Protein AF-A0A1G8LI59-F1 (afdb_monomer)

Solvent-accessible surface area (backbone atoms only — not comparable to full-atom values): 9990 Å² total; per-residue (Å²): 136,74,53,42,91,90,71,69,44,65,65,66,42,72,56,62,44,62,65,50,29,54,50,48,12,52,49,45,22,52,53,40,27,69,78,64,71,40,64,71,65,12,54,59,56,20,46,50,54,67,71,50,72,35,50,34,33,34,72,89,76,66,50,73,49,76,43,82,81,75,88,61,86,89,38,83,90,57,52,47,74,69,44,52,49,56,60,60,46,44,57,31,52,53,50,49,52,49,50,48,73,75,50,69,77,28,63,72,45,45,74,60,35,50,59,49,45,53,49,54,43,49,52,53,52,51,51,47,53,66,76,49,68,84,62,76,59,72,70,46,52,53,51,52,52,51,49,43,50,49,34,36,50,50,42,62,72,58,50,54,75,59,99,61,82,48,73,67,57,64,74,77,10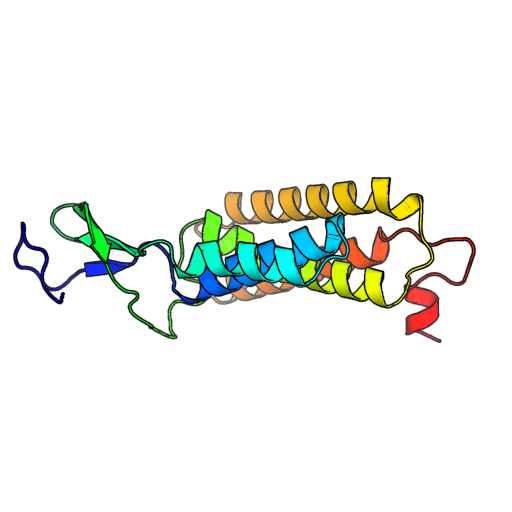6

Sequence (173 aa):
MNRCSNCQNTNIKQISSFHTRLLLSIYLFLNFYFFTGAIDYGALIAIIPVFIPYSYKCSNCNKRFFGLPRINLNNFWVGNNNDIYLLAMLPSILIITLLILTFPYTGLGRIIYLPIIYFLNSVIVLLYLFLFRKRNGALNLFIRVSLLIVTVILSVWLYPQEDGVGILKMIFT

Radius of gyration: 19.52 Å; Cα contacts (8 Å, |Δi|>4): 185; chains: 1; bounding box: 41×38×56 Å

Structure (mmCIF, N/CA/C/O backbone):
data_AF-A0A1G8LI59-F1
#
_entry.id   AF-A0A1G8LI59-F1
#
loop_
_atom_site.group_PDB
_atom_site.id
_atom_site.type_symbol
_atom_site.label_atom_id
_atom_site.label_alt_id
_atom_site.label_comp_id
_atom_site.label_asym_id
_atom_site.label_entity_id
_atom_site.label_seq_id
_atom_site.pdbx_PDB_ins_code
_atom_site.Cartn_x
_atom_site.Cartn_y
_atom_site.Cartn_z
_atom_site.occupancy
_atom_site.B_iso_or_equiv
_atom_site.auth_seq_id
_atom_site.auth_comp_id
_atom_site.auth_asym_id
_atom_site.auth_atom_id
_atom_site.pdbx_PDB_model_num
ATOM 1 N N . MET A 1 1 ? -21.871 -15.977 17.239 1.00 53.44 1 MET A N 1
ATOM 2 C CA . MET A 1 1 ? -21.883 -15.842 18.717 1.00 53.44 1 MET A CA 1
ATOM 3 C C . MET A 1 1 ? -22.194 -14.396 19.084 1.00 53.44 1 MET A C 1
ATOM 5 O O . MET A 1 1 ? -21.429 -13.513 18.718 1.00 53.44 1 MET A O 1
ATOM 9 N N . ASN A 1 2 ? -23.326 -14.136 19.747 1.00 59.50 2 ASN A N 1
ATOM 10 C CA . ASN A 1 2 ? -23.783 -12.770 20.060 1.00 59.50 2 ASN A CA 1
ATOM 11 C C . ASN A 1 2 ? -23.510 -12.324 21.503 1.00 59.50 2 ASN A C 1
ATOM 13 O O . ASN A 1 2 ? -23.852 -11.200 21.855 1.00 59.50 2 ASN A O 1
ATOM 17 N N . ARG A 1 3 ? -22.893 -13.175 22.331 1.00 64.69 3 ARG A N 1
ATOM 18 C CA . ARG A 1 3 ? -22.607 -12.887 23.741 1.00 64.69 3 ARG A CA 1
ATOM 19 C C . ARG A 1 3 ? -21.180 -13.291 24.091 1.00 64.69 3 ARG A C 1
ATOM 21 O O . ARG A 1 3 ? -20.700 -14.326 23.633 1.00 64.69 3 ARG A O 1
ATOM 28 N N . CYS A 1 4 ? -20.507 -12.472 24.893 1.00 67.25 4 CYS A N 1
ATOM 29 C CA . CYS A 1 4 ? -19.220 -12.838 25.479 1.00 67.25 4 CYS A CA 1
ATOM 30 C C . CYS A 1 4 ? -19.447 -13.897 26.569 1.00 67.25 4 CYS A C 1
ATOM 32 O O . CYS A 1 4 ? -20.192 -13.636 27.509 1.00 67.25 4 CYS A O 1
ATOM 34 N N . SER A 1 5 ? -18.801 -15.064 26.479 1.00 68.69 5 SER A N 1
ATOM 35 C CA . SER A 1 5 ? -18.998 -16.171 27.436 1.00 68.69 5 SER A CA 1
ATOM 36 C C . SER A 1 5 ? -18.671 -15.802 28.886 1.00 68.69 5 SER A C 1
ATOM 38 O O . SER A 1 5 ? -19.266 -16.346 29.805 1.00 68.69 5 SER A O 1
ATOM 40 N N . ASN A 1 6 ? -17.764 -14.846 29.092 1.00 69.38 6 ASN A N 1
ATOM 41 C CA . ASN A 1 6 ? -17.290 -14.458 30.420 1.00 69.38 6 ASN A CA 1
ATOM 42 C C . ASN A 1 6 ? -18.158 -13.380 31.089 1.00 69.38 6 ASN A C 1
ATOM 44 O O . ASN A 1 6 ? -18.153 -13.261 32.305 1.00 69.38 6 ASN A O 1
ATOM 48 N N . CYS A 1 7 ? -18.833 -12.546 30.294 1.00 71.00 7 CYS A N 1
ATOM 49 C CA . CYS A 1 7 ? -19.451 -11.296 30.764 1.00 71.00 7 CYS A CA 1
ATOM 50 C C . CYS A 1 7 ? -20.920 -11.188 30.329 1.00 71.00 7 CYS A C 1
ATOM 52 O O . CYS A 1 7 ? -21.541 -10.156 30.554 1.00 71.00 7 CYS A O 1
ATOM 54 N N . GLN A 1 8 ? -21.424 -12.208 29.614 1.00 69.69 8 GLN A N 1
ATOM 55 C CA . GLN A 1 8 ? -22.757 -12.367 29.005 1.00 69.69 8 GLN A CA 1
ATOM 56 C C . GLN A 1 8 ? -23.286 -11.175 28.181 1.00 69.69 8 GLN A C 1
ATOM 58 O O . GLN A 1 8 ? -24.414 -11.193 27.696 1.00 69.69 8 GLN A O 1
ATOM 63 N N . ASN A 1 9 ? -22.444 -10.171 27.946 1.00 67.75 9 ASN A N 1
ATOM 64 C CA . ASN A 1 9 ? -22.795 -8.914 27.308 1.00 67.75 9 ASN A CA 1
ATOM 65 C C . ASN A 1 9 ? -22.745 -9.021 25.770 1.00 67.75 9 ASN A C 1
ATOM 67 O O . ASN A 1 9 ? -21.990 -9.823 25.207 1.00 67.75 9 ASN A O 1
ATOM 71 N N . THR A 1 10 ? -23.535 -8.184 25.097 1.00 71.31 10 THR A N 1
ATOM 72 C CA . THR A 1 10 ? -23.695 -8.095 23.636 1.00 71.31 10 THR A CA 1
ATOM 73 C C . THR A 1 10 ? -22.732 -7.097 22.980 1.00 71.31 10 THR A C 1
ATOM 75 O O . THR A 1 10 ? -22.501 -7.168 21.769 1.00 71.31 10 THR A O 1
ATOM 78 N N . ASN A 1 11 ? -22.104 -6.212 23.768 1.00 74.81 11 ASN A N 1
ATOM 79 C CA . ASN A 1 11 ? -21.196 -5.159 23.292 1.00 74.81 11 ASN A CA 1
ATOM 80 C C . ASN A 1 11 ? -19.786 -5.677 22.947 1.00 74.81 11 ASN A C 1
ATOM 82 O O . ASN A 1 11 ? -18.792 -5.436 23.649 1.00 74.81 11 ASN A O 1
ATOM 86 N N . ILE A 1 12 ? -19.715 -6.386 21.822 1.00 76.62 12 ILE A N 1
ATOM 87 C CA . ILE A 1 12 ? -18.512 -6.978 21.236 1.00 76.62 12 ILE A CA 1
ATOM 88 C C . ILE A 1 12 ? -17.986 -6.071 20.115 1.00 76.62 12 ILE A C 1
ATOM 90 O O . ILE A 1 12 ? -18.705 -5.794 19.155 1.00 76.62 12 ILE A O 1
ATOM 94 N N . LYS A 1 13 ? -16.715 -5.658 20.199 1.00 78.56 13 LYS A N 1
ATOM 95 C CA . LYS A 1 13 ? -16.030 -4.889 19.149 1.00 78.56 13 LYS A CA 1
ATOM 96 C C . LYS A 1 13 ? -15.082 -5.786 18.359 1.00 78.56 13 LYS A C 1
ATOM 98 O O . LYS A 1 13 ? -14.263 -6.494 18.941 1.00 78.56 13 LYS A O 1
ATOM 103 N N . GLN A 1 14 ? -15.187 -5.752 17.035 1.00 77.00 14 GLN A N 1
ATOM 104 C CA . GLN A 1 14 ? -14.230 -6.398 16.137 1.00 77.00 14 GLN A CA 1
ATOM 105 C C . GLN A 1 14 ? -12.963 -5.542 16.054 1.00 77.00 14 GLN A C 1
ATOM 107 O O . GLN A 1 14 ? -13.069 -4.332 15.877 1.00 77.00 14 GLN A O 1
ATOM 112 N N . ILE A 1 15 ? -11.782 -6.147 16.209 1.00 75.88 15 ILE A N 1
ATOM 113 C CA . ILE A 1 15 ? -10.510 -5.404 16.235 1.00 75.88 15 ILE A CA 1
ATOM 114 C C . ILE A 1 15 ? -10.002 -5.083 14.819 1.00 75.88 15 ILE A C 1
ATOM 116 O O . ILE A 1 15 ? -9.456 -4.008 14.611 1.00 75.88 15 ILE A O 1
ATOM 120 N N . SER A 1 16 ? -10.175 -6.004 13.864 1.00 71.38 16 SER A N 1
ATOM 121 C CA . SER A 1 16 ? -9.749 -5.849 12.457 1.00 71.38 16 SER A CA 1
ATOM 122 C C . SER A 1 16 ? -10.963 -5.940 11.546 1.00 71.38 16 SER A C 1
ATOM 124 O O . SER A 1 16 ? -11.776 -6.844 11.730 1.00 71.38 16 SER A O 1
ATOM 126 N N . SER A 1 17 ? -11.134 -5.027 10.592 1.00 75.19 17 SER A N 1
ATOM 127 C CA . SER A 1 17 ? -12.327 -5.022 9.739 1.00 75.19 17 SER A CA 1
ATOM 128 C C . SER A 1 17 ? -12.246 -6.109 8.656 1.00 75.19 17 SER A C 1
ATOM 130 O O . SER A 1 17 ? -11.169 -6.578 8.296 1.00 75.19 17 SER A O 1
ATOM 132 N N . PHE A 1 18 ? -13.393 -6.556 8.133 1.00 77.12 18 PHE A N 1
ATOM 133 C CA . PHE A 1 18 ? -13.402 -7.477 6.988 1.00 77.12 18 PHE A CA 1
ATOM 134 C C . PHE A 1 18 ? -12.693 -6.854 5.774 1.00 77.12 18 PHE A C 1
ATOM 136 O O . PHE A 1 18 ? -11.843 -7.492 5.159 1.00 77.12 18 PHE A O 1
ATOM 143 N N . HIS A 1 19 ? -12.976 -5.575 5.509 1.00 73.31 19 HIS A N 1
ATOM 144 C CA . HIS A 1 19 ? -12.368 -4.808 4.426 1.00 73.31 19 HIS A CA 1
ATOM 145 C C . HIS A 1 19 ? -10.844 -4.760 4.539 1.00 73.31 19 HIS A C 1
ATOM 147 O O . HIS A 1 19 ? -10.169 -4.973 3.543 1.00 73.31 19 HIS A O 1
ATOM 153 N N . THR A 1 20 ? -10.275 -4.560 5.732 1.00 70.62 20 THR A N 1
ATOM 154 C CA . THR A 1 20 ? -8.810 -4.480 5.868 1.00 70.62 20 THR A CA 1
ATOM 155 C C . THR A 1 20 ? -8.132 -5.803 5.556 1.00 70.62 20 THR A C 1
ATOM 157 O O . THR A 1 20 ? -7.039 -5.814 5.002 1.00 70.62 20 THR A O 1
ATOM 160 N N . ARG A 1 21 ? -8.802 -6.929 5.813 1.00 77.81 21 ARG A N 1
ATOM 161 C CA . ARG A 1 21 ? -8.294 -8.251 5.432 1.00 77.81 21 ARG A CA 1
ATOM 162 C C . ARG A 1 21 ? -8.405 -8.538 3.947 1.00 77.81 21 ARG A C 1
ATOM 164 O O . ARG A 1 21 ? -7.492 -9.136 3.392 1.00 77.81 21 ARG A O 1
ATOM 171 N N . LEU A 1 22 ? -9.480 -8.083 3.310 1.00 80.75 22 LEU A N 1
ATOM 172 C CA . LEU A 1 22 ? -9.612 -8.130 1.856 1.00 80.75 22 LEU A CA 1
ATOM 173 C C . LEU A 1 22 ? -8.537 -7.262 1.182 1.00 80.75 22 LEU A C 1
ATOM 175 O O . LEU A 1 22 ? -7.911 -7.680 0.217 1.00 80.75 22 LEU A O 1
ATOM 179 N N . LEU A 1 23 ? -8.247 -6.085 1.737 1.00 75.88 23 LEU A N 1
ATOM 180 C CA . LEU A 1 23 ? -7.178 -5.225 1.229 1.00 75.88 23 LEU A CA 1
ATOM 181 C C . LEU A 1 23 ? -5.792 -5.813 1.488 1.00 75.88 23 LEU A C 1
ATOM 183 O O . LEU A 1 23 ? -4.939 -5.736 0.614 1.00 75.88 23 LEU A O 1
ATOM 187 N N . LEU A 1 24 ? -5.568 -6.450 2.640 1.00 77.06 24 LEU A N 1
ATOM 188 C CA . LEU A 1 24 ? -4.328 -7.180 2.909 1.00 77.06 24 LEU A CA 1
ATOM 189 C C . LEU A 1 24 ? -4.163 -8.378 1.961 1.00 77.06 24 LEU A C 1
ATOM 191 O O . LEU A 1 24 ? -3.059 -8.659 1.514 1.00 77.06 24 LEU A O 1
ATOM 195 N N . SER A 1 25 ? -5.257 -9.063 1.631 1.00 84.19 25 SER A N 1
ATOM 196 C CA . SER A 1 25 ? -5.291 -10.136 0.635 1.00 84.19 25 SER A CA 1
ATOM 197 C C . SER A 1 25 ? -4.848 -9.629 -0.741 1.00 84.19 25 SER A C 1
ATOM 199 O O . SER A 1 25 ? -3.910 -10.175 -1.319 1.00 84.19 25 SER A O 1
ATOM 201 N N . ILE A 1 26 ? -5.431 -8.518 -1.206 1.00 80.75 26 ILE A N 1
ATOM 202 C CA . ILE A 1 26 ? -5.037 -7.848 -2.455 1.00 80.75 26 ILE A CA 1
ATOM 203 C C . ILE A 1 26 ? -3.577 -7.383 -2.390 1.00 80.75 26 ILE A C 1
ATOM 205 O O . ILE A 1 26 ? -2.821 -7.603 -3.330 1.00 80.75 26 ILE A O 1
ATOM 209 N N . TYR A 1 27 ? -3.153 -6.782 -1.276 1.00 76.81 27 TYR A N 1
ATOM 210 C CA . TYR A 1 27 ? -1.770 -6.358 -1.055 1.00 76.81 27 TYR A CA 1
ATOM 211 C C . TYR A 1 27 ? -0.799 -7.530 -1.227 1.00 76.81 27 TYR A C 1
ATOM 213 O O . TYR A 1 27 ? 0.188 -7.408 -1.948 1.00 76.81 27 TYR A O 1
ATOM 221 N N . LEU A 1 28 ? -1.072 -8.664 -0.576 1.00 78.88 28 LEU A N 1
ATOM 222 C CA . LEU A 1 28 ? -0.206 -9.840 -0.629 1.00 78.88 28 LEU A CA 1
ATOM 223 C C . LEU A 1 28 ? -0.193 -10.463 -2.024 1.00 78.88 28 LEU A C 1
ATOM 225 O O . LEU A 1 28 ? 0.882 -10.814 -2.502 1.00 78.88 28 LEU A O 1
ATOM 229 N N . PHE A 1 29 ? -1.353 -10.534 -2.686 1.00 82.88 29 PHE A N 1
ATOM 230 C CA . PHE A 1 29 ? -1.456 -10.965 -4.079 1.00 82.88 29 PHE A CA 1
ATOM 231 C C . PHE A 1 29 ? -0.549 -10.125 -4.979 1.00 82.88 29 PHE A C 1
ATOM 233 O O . PHE A 1 29 ? 0.308 -10.661 -5.674 1.00 82.88 29 PHE A O 1
ATOM 240 N N . LEU A 1 30 ? -0.716 -8.799 -4.928 1.00 72.62 30 LEU A N 1
ATOM 241 C CA . LEU A 1 30 ? 0.005 -7.860 -5.780 1.00 72.62 30 LEU A CA 1
ATOM 242 C C . LEU A 1 30 ? 1.506 -7.868 -5.493 1.00 72.62 30 LEU A C 1
ATOM 244 O O . LEU A 1 30 ? 2.289 -7.852 -6.434 1.00 72.62 30 LEU A O 1
ATOM 248 N N . ASN A 1 31 ? 1.918 -7.945 -4.223 1.00 69.00 31 ASN A N 1
ATOM 249 C CA . ASN A 1 31 ? 3.334 -8.058 -3.861 1.00 69.00 31 ASN A CA 1
ATOM 250 C C . ASN A 1 31 ? 3.939 -9.374 -4.352 1.00 69.00 31 ASN A C 1
ATOM 252 O O . ASN A 1 31 ? 5.049 -9.393 -4.873 1.00 69.00 31 ASN A O 1
ATOM 256 N N . PHE A 1 32 ? 3.223 -10.484 -4.201 1.00 75.25 32 PHE A N 1
ATOM 257 C CA . PHE A 1 32 ? 3.732 -11.766 -4.661 1.00 75.25 32 PHE A CA 1
ATOM 258 C C . PHE A 1 32 ? 3.836 -11.813 -6.188 1.00 75.25 32 PHE A C 1
ATOM 260 O O . PHE A 1 32 ? 4.882 -12.184 -6.726 1.00 75.25 32 PHE A O 1
ATOM 267 N N . TYR A 1 33 ? 2.780 -11.382 -6.881 1.00 73.00 33 TYR A N 1
ATOM 268 C CA . TYR A 1 33 ? 2.765 -11.253 -8.335 1.00 73.00 33 TYR A CA 1
ATOM 269 C C . TYR A 1 33 ? 3.897 -10.338 -8.818 1.00 73.00 33 TYR A C 1
ATOM 271 O O . TYR A 1 33 ? 4.592 -10.670 -9.769 1.00 73.00 33 TYR A O 1
ATOM 279 N N . PHE A 1 34 ? 4.150 -9.238 -8.110 1.00 66.12 34 PHE A N 1
ATOM 280 C CA . PHE A 1 34 ? 5.244 -8.315 -8.396 1.00 66.12 34 PHE A CA 1
ATOM 281 C C . PHE A 1 34 ? 6.625 -8.988 -8.368 1.00 66.12 34 PHE A C 1
ATOM 283 O O . PHE A 1 34 ? 7.417 -8.773 -9.280 1.00 66.12 34 PHE A O 1
ATOM 290 N N . PHE A 1 35 ? 6.932 -9.792 -7.342 1.00 64.75 35 PHE A N 1
ATOM 291 C CA . PHE A 1 35 ? 8.277 -10.368 -7.185 1.00 64.75 35 PHE A CA 1
ATOM 292 C C . PHE A 1 35 ? 8.504 -11.626 -8.021 1.00 64.75 35 PHE A C 1
ATOM 294 O O . PHE A 1 35 ? 9.648 -11.967 -8.308 1.00 64.75 35 PHE A O 1
ATOM 301 N N . THR A 1 36 ? 7.435 -12.335 -8.381 1.00 71.50 36 THR A N 1
ATOM 302 C CA . THR A 1 36 ? 7.545 -13.667 -8.996 1.00 71.50 36 THR A CA 1
ATOM 303 C C . THR A 1 36 ? 6.966 -13.744 -10.402 1.00 71.50 36 THR A C 1
ATOM 305 O O . THR A 1 36 ? 7.261 -14.692 -11.123 1.00 71.50 36 THR A O 1
ATOM 308 N N . GLY A 1 37 ? 6.107 -12.798 -10.792 1.00 69.62 37 GLY A N 1
ATOM 309 C CA . GLY A 1 37 ? 5.296 -12.872 -12.009 1.00 69.62 37 GLY A CA 1
ATOM 310 C C . GLY A 1 37 ? 4.232 -13.979 -11.995 1.00 69.62 37 GLY A C 1
ATOM 311 O O . GLY A 1 37 ? 3.442 -14.072 -12.933 1.00 69.62 37 GLY A O 1
ATOM 312 N N . ALA A 1 38 ? 4.180 -14.813 -10.951 1.00 74.81 38 ALA A N 1
ATOM 313 C CA . ALA A 1 38 ? 3.314 -15.981 -10.884 1.00 74.81 38 ALA A CA 1
ATOM 314 C C . ALA A 1 38 ? 1.961 -15.636 -10.247 1.00 74.81 38 ALA A C 1
ATOM 316 O O . ALA A 1 38 ? 1.882 -15.115 -9.131 1.00 74.81 38 ALA A O 1
ATOM 317 N N . ILE A 1 39 ? 0.880 -15.958 -10.959 1.00 79.00 39 ILE A N 1
ATOM 318 C CA . ILE A 1 39 ? -0.499 -15.678 -10.535 1.00 79.00 39 ILE A CA 1
ATOM 319 C C . ILE A 1 39 ? -0.977 -16.739 -9.535 1.00 79.00 39 ILE A C 1
ATOM 321 O O . ILE A 1 39 ? -1.626 -16.421 -8.539 1.00 79.00 39 ILE A O 1
ATOM 325 N N . ASP A 1 40 ? -0.613 -17.993 -9.779 1.00 79.19 40 ASP A N 1
ATOM 326 C CA . ASP A 1 40 ? -1.132 -19.185 -9.107 1.00 79.19 40 ASP A CA 1
ATOM 327 C C . ASP A 1 40 ? -0.779 -19.176 -7.614 1.00 79.19 40 ASP A C 1
ATOM 329 O O . ASP A 1 40 ? -1.648 -19.243 -6.741 1.00 79.19 40 ASP A O 1
ATOM 333 N N . TYR A 1 41 ? 0.504 -18.993 -7.303 1.00 75.62 41 TYR A N 1
ATOM 334 C CA . TYR A 1 41 ? 0.977 -18.888 -5.923 1.00 75.62 41 TYR A CA 1
ATOM 335 C C . TYR A 1 41 ? 0.563 -17.567 -5.262 1.00 75.62 41 TYR A C 1
ATOM 337 O O . TYR A 1 41 ? 0.290 -17.540 -4.060 1.00 75.62 41 TYR A O 1
ATOM 345 N N . GLY A 1 42 ? 0.434 -16.487 -6.041 1.00 76.06 42 GLY A N 1
ATOM 346 C CA . GLY A 1 42 ? -0.076 -15.212 -5.543 1.00 76.06 42 GLY A CA 1
ATOM 347 C C . GLY A 1 42 ? -1.497 -15.349 -5.010 1.00 76.06 42 GLY A C 1
ATOM 348 O O . GLY A 1 42 ? -1.797 -14.859 -3.919 1.00 76.06 42 GLY A O 1
ATOM 349 N N . ALA A 1 43 ? -2.357 -16.074 -5.732 1.00 78.00 43 ALA A N 1
ATOM 350 C CA . ALA A 1 43 ? -3.731 -16.340 -5.322 1.00 78.00 43 ALA A CA 1
ATOM 351 C C . ALA A 1 43 ? -3.796 -17.138 -4.011 1.00 78.00 43 ALA A C 1
ATOM 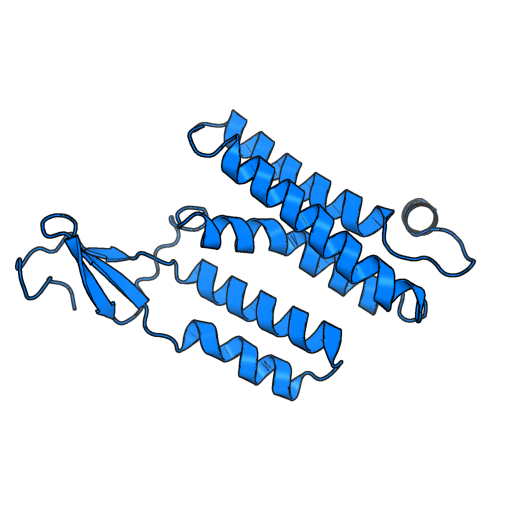353 O O . ALA A 1 43 ? -4.574 -16.793 -3.122 1.00 78.00 43 ALA A O 1
ATOM 354 N N . LEU A 1 44 ? -2.940 -18.152 -3.839 1.00 83.31 44 LEU A N 1
ATOM 355 C CA . LEU A 1 44 ? -2.885 -18.937 -2.599 1.00 83.31 44 LEU A CA 1
ATOM 356 C C . LEU A 1 44 ? -2.510 -18.080 -1.383 1.00 83.31 44 LEU A C 1
ATOM 358 O O . LEU A 1 44 ? -3.143 -18.180 -0.332 1.00 83.31 44 LEU A O 1
ATOM 362 N N . ILE A 1 45 ? -1.521 -17.195 -1.523 1.00 81.19 45 ILE A N 1
ATOM 363 C CA . ILE A 1 45 ? -1.080 -16.325 -0.422 1.00 81.19 45 ILE A CA 1
ATOM 364 C C . ILE A 1 45 ? -2.130 -15.253 -0.112 1.00 81.19 45 ILE A C 1
ATOM 366 O O . ILE A 1 45 ? -2.370 -14.933 1.055 1.00 81.19 45 ILE A O 1
ATOM 370 N N . ALA A 1 46 ? -2.811 -14.741 -1.137 1.00 85.06 46 ALA A N 1
ATOM 371 C CA . ALA A 1 46 ? -3.893 -13.777 -0.985 1.00 85.06 46 ALA A CA 1
ATOM 372 C C . ALA A 1 46 ? -5.047 -14.325 -0.139 1.00 85.06 46 ALA A C 1
ATOM 374 O O . ALA A 1 46 ? -5.744 -13.568 0.528 1.00 85.06 46 ALA A O 1
ATOM 375 N N . ILE A 1 47 ? -5.264 -15.636 -0.124 1.00 85.56 47 ILE A N 1
ATOM 376 C CA . ILE A 1 47 ? -6.361 -16.244 0.625 1.00 85.56 47 ILE A CA 1
ATOM 377 C C . ILE A 1 47 ? -6.083 -16.250 2.144 1.00 85.56 47 ILE A C 1
ATOM 379 O O . ILE A 1 47 ? -7.017 -16.176 2.949 1.00 85.56 47 ILE A O 1
ATOM 383 N N . ILE A 1 48 ? -4.812 -16.245 2.563 1.00 84.75 48 ILE A N 1
ATOM 384 C CA . ILE A 1 48 ? -4.396 -16.395 3.969 1.00 84.75 48 ILE A CA 1
ATOM 385 C C . ILE A 1 48 ? -5.084 -15.383 4.913 1.00 84.75 48 ILE A C 1
ATOM 387 O O . ILE A 1 48 ? -5.686 -15.815 5.901 1.00 84.75 48 ILE A O 1
ATOM 391 N N . PRO A 1 49 ? -5.095 -14.058 4.647 1.00 82.38 49 PRO A N 1
ATOM 392 C CA . PRO A 1 49 ? -5.751 -13.083 5.526 1.00 82.38 49 PRO A CA 1
ATOM 393 C C . PRO A 1 49 ? -7.247 -13.330 5.744 1.00 82.38 49 PRO A C 1
ATOM 395 O O . PRO A 1 49 ? -7.775 -13.005 6.813 1.00 82.38 49 PRO A O 1
ATOM 398 N N . VAL A 1 50 ? -7.932 -13.894 4.746 1.00 82.69 50 VAL A N 1
ATOM 399 C CA . VAL A 1 50 ? -9.379 -14.144 4.783 1.00 82.69 50 VAL A CA 1
ATOM 400 C C . VAL A 1 50 ? -9.704 -15.329 5.693 1.00 82.69 50 VAL A C 1
ATOM 402 O O . VAL A 1 50 ? -10.686 -15.277 6.431 1.00 82.69 50 VAL A O 1
ATOM 405 N N . PHE A 1 51 ? -8.856 -16.361 5.692 1.00 82.88 51 PHE A N 1
ATOM 406 C CA . PHE A 1 51 ? -9.060 -17.582 6.479 1.00 82.88 51 PHE A CA 1
ATOM 407 C C . PHE A 1 51 ? -8.597 -17.480 7.932 1.00 82.88 51 PHE A C 1
ATOM 409 O O . PHE A 1 51 ? -9.060 -18.246 8.779 1.00 82.88 51 PHE A O 1
ATOM 416 N N . ILE A 1 52 ? -7.717 -16.529 8.261 1.00 82.75 52 ILE A N 1
ATOM 417 C CA . ILE A 1 52 ? -7.355 -16.274 9.659 1.00 82.75 52 ILE A CA 1
ATOM 418 C C . ILE A 1 52 ? -8.643 -15.915 10.436 1.00 82.75 52 ILE A C 1
ATOM 420 O O . ILE A 1 52 ? -9.464 -15.133 9.961 1.00 82.75 52 ILE A O 1
ATOM 424 N N . PRO A 1 53 ? -8.872 -16.417 11.654 1.00 82.00 53 PRO A N 1
ATOM 425 C CA . PRO A 1 53 ? -10.051 -16.028 12.424 1.00 82.00 53 PRO A CA 1
ATOM 426 C C . PRO A 1 53 ? -9.987 -14.561 12.893 1.00 82.00 53 PRO A C 1
ATOM 428 O O . PRO A 1 53 ? -8.912 -14.001 13.137 1.00 82.00 53 PRO A O 1
ATOM 431 N N . TYR A 1 54 ? -11.143 -13.900 13.024 1.00 78.81 54 TYR A N 1
ATOM 432 C CA . TYR A 1 54 ? -11.220 -12.487 13.414 1.00 78.81 54 TYR A CA 1
ATOM 433 C C . TYR A 1 54 ? -11.090 -12.328 14.923 1.00 78.81 54 TYR A C 1
ATOM 435 O O . TYR A 1 54 ? -11.739 -13.036 15.690 1.00 78.81 54 TYR A O 1
ATOM 443 N N . SER A 1 55 ? -10.261 -11.374 15.355 1.00 81.69 55 SER A N 1
ATOM 444 C CA . SER A 1 55 ? -10.103 -11.059 16.774 1.00 81.69 55 SER A CA 1
ATOM 445 C C . SER A 1 55 ? -11.174 -10.069 17.231 1.00 81.69 55 SER A C 1
ATOM 447 O O . SER A 1 55 ? -11.377 -9.009 16.627 1.00 81.69 55 SER A O 1
ATOM 449 N N . TYR A 1 56 ? -11.834 -10.414 18.328 1.00 81.56 56 TYR A N 1
ATOM 450 C CA . TYR A 1 56 ? -12.869 -9.637 18.987 1.00 81.56 56 TYR A CA 1
ATOM 451 C C . TYR A 1 56 ? -12.427 -9.238 20.386 1.00 81.56 56 TYR A C 1
ATOM 453 O O . TYR A 1 56 ? -11.718 -9.976 21.071 1.00 81.56 56 TYR A O 1
ATOM 461 N N . LYS A 1 57 ? -12.890 -8.070 20.827 1.00 84.31 57 LYS A N 1
ATOM 462 C CA . LYS A 1 57 ? -12.667 -7.535 22.164 1.00 84.31 57 LYS A CA 1
ATOM 463 C C . LYS A 1 57 ? -14.003 -7.226 22.825 1.00 84.31 57 LYS A C 1
ATOM 465 O O . LYS A 1 57 ? -14.833 -6.511 22.261 1.00 84.31 57 LYS A O 1
ATOM 470 N N . CYS A 1 58 ? -14.210 -7.747 24.031 1.00 83.81 58 CYS A N 1
ATOM 471 C CA . CYS A 1 58 ? -15.378 -7.386 24.826 1.00 83.81 58 CYS A CA 1
ATOM 472 C C . CYS A 1 58 ? -15.152 -6.033 25.514 1.00 83.81 58 CYS A C 1
ATOM 474 O O . CYS A 1 58 ? -14.115 -5.832 26.145 1.00 83.81 58 CYS A O 1
ATOM 476 N N . SER A 1 59 ? -16.118 -5.117 25.411 1.00 80.00 59 SER A N 1
ATOM 477 C CA . SER A 1 59 ? -15.944 -3.729 25.869 1.00 80.00 59 SER A CA 1
ATOM 478 C C . SER A 1 59 ? -15.820 -3.604 27.395 1.00 80.00 59 SER A C 1
ATOM 480 O O . SER A 1 59 ? -14.984 -2.841 27.860 1.00 80.00 59 SER A O 1
ATOM 482 N N . ASN A 1 60 ? -16.585 -4.385 28.170 1.00 79.75 60 ASN A N 1
ATOM 483 C CA . ASN A 1 60 ? -16.567 -4.298 29.641 1.00 79.75 60 ASN A CA 1
ATOM 484 C C . ASN A 1 60 ? -15.387 -5.022 30.292 1.00 79.75 60 ASN A C 1
ATOM 486 O O . ASN A 1 60 ? -14.808 -4.527 31.246 1.00 79.75 60 ASN A O 1
ATOM 490 N N . CYS A 1 61 ? -15.050 -6.214 29.807 1.00 81.94 61 CYS A N 1
ATOM 491 C CA . CYS A 1 61 ? -14.103 -7.098 30.489 1.00 81.94 61 CYS A CA 1
ATOM 492 C C . CYS A 1 61 ? -12.783 -7.281 29.740 1.00 81.94 61 CYS A C 1
ATOM 494 O O . CYS A 1 61 ? -11.977 -8.123 30.119 1.00 81.94 61 CYS A O 1
ATOM 496 N N . ASN A 1 62 ? -12.564 -6.528 28.655 1.00 80.56 62 ASN A N 1
ATOM 497 C CA . ASN A 1 62 ? -11.335 -6.511 27.854 1.00 80.56 62 ASN A CA 1
ATOM 498 C C . ASN A 1 62 ? -10.862 -7.869 27.289 1.00 80.56 62 ASN A C 1
ATOM 500 O O . ASN A 1 62 ? -9.831 -7.907 26.613 1.00 80.56 62 ASN A O 1
ATOM 504 N N . LYS A 1 63 ? -11.597 -8.966 27.513 1.00 82.50 63 LYS A N 1
ATOM 505 C CA . LYS A 1 63 ? -11.220 -10.314 27.080 1.00 82.50 63 LYS A CA 1
ATOM 506 C C . LYS A 1 63 ? -11.217 -10.390 25.554 1.00 82.50 63 LYS A C 1
ATOM 508 O O . LYS A 1 63 ? -12.155 -9.917 24.899 1.00 82.50 63 LYS A O 1
ATOM 513 N N . ARG A 1 64 ? -10.149 -10.972 25.004 1.00 83.56 64 ARG A N 1
ATOM 514 C CA . ARG A 1 64 ? -9.982 -11.214 23.567 1.00 83.56 64 ARG A CA 1
ATOM 515 C C . ARG A 1 64 ? -10.435 -12.625 23.222 1.00 83.56 64 ARG A C 1
ATOM 517 O O . ARG A 1 64 ? -10.179 -13.552 23.984 1.00 83.56 64 ARG A O 1
ATOM 524 N N . PHE A 1 65 ? -11.104 -12.777 22.090 1.00 84.50 65 PHE A N 1
ATOM 525 C CA . PHE A 1 65 ? -11.514 -14.078 21.567 1.00 84.50 65 PHE A CA 1
ATOM 526 C C . PHE A 1 65 ? -11.572 -14.047 20.041 1.00 84.50 65 PHE A C 1
ATOM 528 O O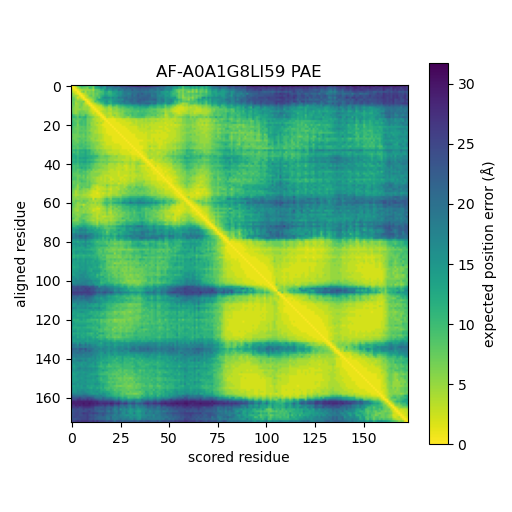 . PHE A 1 65 ? -11.515 -12.977 19.433 1.00 84.50 65 PHE A O 1
ATOM 535 N N . PHE A 1 66 ? -11.670 -15.223 19.430 1.00 84.50 66 PHE A N 1
ATOM 536 C CA . PHE A 1 66 ? -11.709 -15.392 17.983 1.00 84.50 66 PHE A CA 1
ATOM 537 C C . PHE A 1 66 ? -13.116 -15.755 17.501 1.00 84.50 66 PHE A C 1
ATOM 539 O O . PHE A 1 66 ? -13.873 -16.400 18.225 1.00 84.50 66 PHE A O 1
ATOM 546 N N . GLY A 1 67 ? -13.480 -15.328 16.294 1.00 81.81 67 GLY A N 1
ATOM 547 C CA . GLY A 1 67 ? -14.779 -15.641 15.701 1.00 81.81 67 GLY A CA 1
ATOM 548 C C . GLY A 1 67 ? -14.868 -15.331 14.208 1.00 81.81 67 GLY A C 1
ATOM 549 O O . GLY A 1 67 ? -13.909 -14.861 13.595 1.00 81.81 67 GLY A O 1
ATOM 550 N N . LEU A 1 68 ? -16.047 -15.595 13.641 1.00 79.88 68 LEU A N 1
ATOM 551 C CA . LEU A 1 68 ? -16.412 -15.250 12.263 1.00 79.88 68 LEU A CA 1
ATOM 552 C C . LEU A 1 68 ? -16.600 -13.737 12.101 1.00 79.88 68 LEU A C 1
ATOM 554 O O . LEU A 1 68 ? -17.090 -13.120 13.048 1.00 79.88 68 LEU A O 1
ATOM 558 N N . PRO A 1 69 ? -16.284 -13.161 10.926 1.00 75.06 69 PRO A N 1
ATOM 559 C CA . PRO A 1 69 ? -16.382 -11.725 10.687 1.00 75.06 69 PRO A CA 1
ATOM 560 C C . PRO A 1 69 ? -17.808 -11.197 10.850 1.00 75.06 69 PRO A C 1
ATOM 562 O O . PRO A 1 69 ? -18.781 -11.833 10.449 1.00 75.06 69 PRO A O 1
ATOM 565 N N . ARG A 1 70 ? -17.925 -9.966 11.355 1.00 75.50 70 ARG A N 1
ATOM 566 C CA . ARG A 1 70 ? -19.135 -9.151 11.245 1.00 75.50 70 ARG A CA 1
ATOM 567 C C . ARG A 1 70 ? -18.893 -8.098 10.174 1.00 75.50 70 ARG A C 1
ATOM 569 O O . ARG A 1 70 ? -18.011 -7.250 10.312 1.00 75.50 70 ARG A O 1
ATOM 576 N N . ILE A 1 71 ? -19.669 -8.163 9.100 1.00 69.56 71 ILE A N 1
ATOM 577 C CA . ILE A 1 71 ? -19.588 -7.199 8.005 1.00 69.56 71 ILE A CA 1
ATOM 578 C C . ILE A 1 71 ? -20.385 -5.962 8.428 1.00 69.56 71 ILE A C 1
ATOM 580 O O . ILE A 1 71 ? -21.592 -6.031 8.632 1.00 69.56 71 ILE A O 1
ATOM 584 N N . ASN A 1 72 ? -19.693 -4.839 8.612 1.00 64.75 72 ASN A N 1
ATOM 585 C CA . ASN A 1 72 ? -20.307 -3.532 8.826 1.00 64.75 72 ASN A CA 1
ATOM 586 C C . ASN A 1 72 ? -19.643 -2.531 7.872 1.00 64.75 72 ASN A C 1
ATOM 588 O O . ASN A 1 72 ? -18.422 -2.352 7.915 1.00 64.75 72 ASN A O 1
ATOM 592 N N . LEU A 1 73 ? -20.447 -1.915 7.002 1.00 58.09 73 LEU A N 1
ATOM 593 C CA . LEU A 1 73 ? -20.000 -1.003 5.944 1.00 58.09 73 LEU A CA 1
ATOM 594 C C . LEU A 1 73 ? -19.418 0.309 6.496 1.00 58.09 73 LEU A C 1
ATOM 596 O O . LEU A 1 73 ? -18.551 0.908 5.868 1.00 58.09 73 LEU A O 1
ATOM 600 N N . ASN A 1 74 ? -19.788 0.711 7.715 1.00 56.81 74 ASN A N 1
ATOM 601 C CA . ASN A 1 74 ? -19.349 1.986 8.296 1.00 56.81 74 ASN A CA 1
ATOM 602 C C . ASN A 1 74 ? -17.888 1.981 8.794 1.00 56.81 74 ASN A C 1
ATOM 604 O O . ASN A 1 74 ? -17.375 3.012 9.222 1.00 56.81 74 ASN A O 1
ATOM 608 N N . ASN A 1 75 ? -17.194 0.838 8.741 1.00 55.38 75 ASN A N 1
ATOM 609 C CA . ASN A 1 75 ? -15.873 0.656 9.354 1.00 55.38 75 ASN A CA 1
ATOM 610 C C . ASN A 1 75 ? -14.688 0.784 8.379 1.00 55.38 75 ASN A C 1
ATOM 612 O O . ASN A 1 75 ? -13.589 0.342 8.706 1.00 55.38 75 ASN A O 1
ATOM 616 N N . PHE A 1 76 ? -14.872 1.371 7.192 1.00 54.59 76 PHE A N 1
ATOM 617 C CA . PHE A 1 76 ? -13.828 1.397 6.155 1.00 54.59 76 PHE A CA 1
ATOM 618 C C . PHE A 1 76 ? -12.522 2.082 6.612 1.00 54.59 76 PHE A C 1
ATOM 620 O O . PHE A 1 76 ? -11.439 1.564 6.370 1.00 54.59 76 PHE A O 1
ATOM 627 N N . TRP A 1 77 ? -12.623 3.187 7.360 1.00 54.94 77 TRP A N 1
ATOM 628 C CA . TRP A 1 77 ? -11.481 3.914 7.948 1.00 54.94 77 TRP A CA 1
ATOM 629 C C . TRP A 1 77 ? -11.323 3.696 9.462 1.00 54.94 77 TRP A C 1
ATOM 631 O O . TRP A 1 77 ? -10.596 4.435 10.129 1.00 54.94 77 TRP A O 1
ATOM 641 N N . VAL A 1 78 ? -12.035 2.716 10.024 1.00 55.06 78 VAL A N 1
ATOM 642 C CA . VAL A 1 78 ? -12.089 2.455 11.467 1.00 55.06 78 VAL A CA 1
ATOM 643 C C . VAL A 1 78 ? -11.358 1.144 11.740 1.00 55.06 78 VAL A C 1
ATOM 645 O O . VAL A 1 78 ? -11.942 0.063 11.701 1.00 55.06 78 VAL A O 1
ATOM 648 N N . GLY A 1 79 ? -10.054 1.246 11.982 1.00 61.47 79 GLY A N 1
ATOM 649 C CA . GLY A 1 79 ? -9.177 0.112 12.270 1.00 61.47 79 GLY A CA 1
ATOM 650 C C . GLY A 1 79 ? -7.998 0.523 13.147 1.00 61.47 79 GLY A C 1
ATOM 651 O O . GLY A 1 79 ? -7.842 1.696 13.496 1.00 61.47 79 GLY A O 1
ATOM 652 N N . ASN A 1 80 ? -7.162 -0.442 13.525 1.00 69.62 80 ASN A N 1
ATOM 653 C CA . ASN A 1 80 ? -5.909 -0.137 14.218 1.00 69.62 80 ASN A CA 1
ATOM 654 C C . ASN A 1 80 ? -4.943 0.605 13.275 1.00 69.62 80 ASN A C 1
ATOM 656 O O . ASN A 1 80 ? -5.106 0.572 12.060 1.00 69.62 80 ASN A O 1
ATOM 660 N N . ASN A 1 81 ? -3.888 1.231 13.809 1.00 74.31 81 ASN A N 1
ATOM 661 C CA . ASN A 1 81 ? -2.901 1.952 12.988 1.00 74.31 81 ASN A CA 1
ATOM 662 C C . ASN A 1 81 ? -2.358 1.108 11.816 1.00 74.31 81 ASN A C 1
ATOM 664 O O . ASN A 1 81 ? -2.169 1.637 10.727 1.00 74.31 81 ASN A O 1
ATOM 668 N N . ASN A 1 82 ? -2.172 -0.198 12.022 1.00 73.12 82 ASN A N 1
ATOM 669 C CA . ASN A 1 82 ? -1.699 -1.124 10.990 1.00 73.12 82 ASN A CA 1
ATOM 670 C C . ASN A 1 82 ? -2.701 -1.271 9.835 1.00 73.12 82 ASN A C 1
ATOM 672 O O . ASN A 1 82 ? -2.302 -1.339 8.679 1.00 73.12 82 ASN A O 1
ATOM 676 N N . ASP A 1 83 ? -3.999 -1.288 10.141 1.00 71.50 83 ASP A N 1
ATOM 677 C CA . ASP A 1 83 ? -5.058 -1.368 9.135 1.00 71.50 83 ASP A CA 1
ATOM 678 C C . ASP A 1 83 ? -5.079 -0.098 8.272 1.00 71.50 83 ASP A C 1
ATOM 680 O O . ASP A 1 83 ? -5.146 -0.173 7.048 1.00 71.50 83 ASP A O 1
ATOM 684 N N . ILE A 1 84 ? -4.978 1.072 8.914 1.00 76.81 84 ILE A N 1
ATOM 685 C CA . ILE A 1 84 ? -4.968 2.369 8.223 1.00 76.81 84 ILE A CA 1
ATOM 686 C C . ILE A 1 84 ? -3.699 2.511 7.373 1.00 76.81 84 ILE A C 1
ATOM 688 O O . ILE A 1 84 ? -3.769 3.026 6.261 1.00 76.81 84 ILE A O 1
ATOM 692 N N . TYR A 1 85 ? -2.558 2.022 7.864 1.00 83.38 85 TYR A N 1
ATOM 693 C CA . TYR A 1 85 ? -1.310 1.968 7.104 1.00 83.38 85 TYR A CA 1
ATOM 694 C C . TYR A 1 85 ? -1.464 1.157 5.812 1.00 83.38 85 TYR A C 1
ATOM 696 O O . TYR A 1 85 ? -1.156 1.660 4.735 1.00 83.38 85 TYR A O 1
ATOM 704 N N . LEU A 1 86 ? -1.997 -0.067 5.902 1.00 78.12 86 LEU A N 1
ATOM 705 C CA . LEU A 1 86 ? -2.205 -0.929 4.734 1.00 78.12 86 LEU A CA 1
ATOM 706 C C . LEU A 1 86 ? -3.156 -0.286 3.714 1.00 78.12 86 LEU A C 1
ATOM 708 O O . LEU A 1 86 ? -2.881 -0.302 2.517 1.00 78.12 86 LEU A O 1
ATOM 712 N N . LEU A 1 87 ? -4.241 0.329 4.193 1.00 78.31 87 LEU A N 1
ATOM 713 C CA . LEU A 1 87 ? -5.176 1.106 3.373 1.00 78.31 87 LEU A CA 1
ATOM 714 C C . LEU A 1 87 ? -4.493 2.278 2.659 1.00 78.31 87 LEU A C 1
ATOM 716 O O . LEU A 1 87 ? -4.744 2.511 1.481 1.00 78.31 87 LEU A O 1
ATOM 720 N N . ALA A 1 88 ? -3.634 3.012 3.362 1.00 82.94 88 ALA A N 1
ATOM 721 C CA . ALA A 1 88 ? -2.949 4.176 2.815 1.00 82.94 88 ALA A CA 1
ATOM 722 C C . ALA A 1 88 ? -1.852 3.809 1.801 1.00 82.94 88 ALA A C 1
ATOM 724 O O . ALA A 1 88 ? -1.581 4.597 0.901 1.00 82.94 88 ALA A O 1
ATOM 725 N N . MET A 1 89 ? -1.261 2.615 1.901 1.00 84.88 89 MET A N 1
ATOM 726 C CA . MET A 1 89 ? -0.286 2.110 0.924 1.00 84.88 89 MET A CA 1
ATOM 727 C C . MET A 1 89 ? -0.929 1.599 -0.371 1.00 84.88 89 MET A C 1
ATOM 729 O O . MET A 1 89 ? -0.253 1.480 -1.393 1.00 84.88 89 MET A O 1
ATOM 733 N N . LEU A 1 90 ? -2.232 1.310 -0.360 1.00 82.31 90 LEU A N 1
ATOM 734 C CA . LEU A 1 90 ? -2.923 0.670 -1.477 1.00 82.31 90 LEU A CA 1
ATOM 735 C C . LEU A 1 90 ? -2.847 1.445 -2.806 1.00 82.31 90 LEU A C 1
ATOM 737 O O . LEU A 1 90 ? -2.528 0.814 -3.814 1.00 82.31 90 LEU A O 1
ATOM 741 N N . PRO A 1 91 ? -3.062 2.775 -2.863 1.00 85.62 91 PRO A N 1
ATOM 742 C CA . PRO A 1 91 ? -2.942 3.512 -4.121 1.00 85.62 91 PRO A CA 1
ATOM 743 C C . PRO A 1 91 ? -1.536 3.453 -4.714 1.00 85.62 91 PRO A C 1
ATOM 745 O O . PRO A 1 91 ? -1.400 3.302 -5.923 1.00 85.62 91 PRO A O 1
ATOM 748 N N . SER A 1 92 ? -0.497 3.525 -3.872 1.00 87.12 92 SER A N 1
ATOM 749 C CA . SER A 1 92 ? 0.892 3.396 -4.325 1.00 87.12 92 SER A CA 1
ATOM 750 C C . SER A 1 92 ? 1.129 2.036 -4.969 1.00 87.12 92 SER A C 1
ATOM 752 O O . SER A 1 92 ? 1.677 1.968 -6.063 1.00 87.12 92 SER A O 1
ATOM 754 N N . ILE A 1 93 ? 0.653 0.961 -4.340 1.00 83.19 93 ILE A N 1
ATOM 755 C CA . ILE A 1 93 ? 0.816 -0.398 -4.864 1.00 83.19 93 ILE A CA 1
ATOM 756 C C . ILE A 1 93 ? 0.082 -0.550 -6.189 1.00 83.19 93 ILE A C 1
ATOM 758 O O . ILE A 1 93 ? 0.680 -1.028 -7.145 1.00 83.19 93 ILE A O 1
ATOM 762 N N . LEU A 1 94 ? -1.172 -0.094 -6.272 1.00 84.69 94 LEU A N 1
ATOM 763 C CA . LEU A 1 94 ? -1.951 -0.151 -7.510 1.00 84.69 94 LEU A CA 1
ATOM 764 C C . LEU A 1 94 ? -1.265 0.599 -8.654 1.00 84.69 94 LEU A C 1
ATOM 766 O O . LEU A 1 94 ? -1.182 0.074 -9.761 1.00 84.69 94 LEU A O 1
ATOM 770 N N . ILE A 1 95 ? -0.747 1.800 -8.393 1.00 87.38 95 ILE A N 1
ATOM 771 C CA . ILE A 1 95 ? -0.041 2.591 -9.407 1.00 87.38 95 ILE A CA 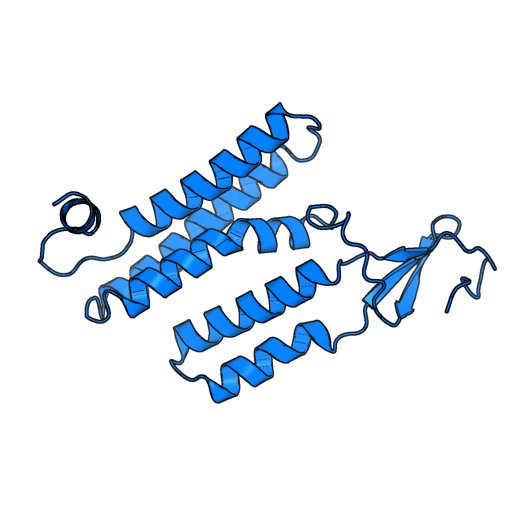1
ATOM 772 C C . ILE A 1 95 ? 1.280 1.944 -9.797 1.00 87.38 95 ILE A C 1
ATOM 774 O O . ILE A 1 95 ? 1.579 1.878 -10.983 1.00 87.38 95 ILE A O 1
ATOM 778 N N . ILE A 1 96 ? 2.045 1.410 -8.848 1.00 84.38 96 ILE A N 1
ATOM 779 C CA . ILE A 1 96 ? 3.267 0.665 -9.159 1.00 84.38 96 ILE A CA 1
ATOM 780 C C . ILE A 1 96 ? 2.939 -0.543 -10.042 1.00 84.38 96 ILE A C 1
ATOM 782 O O . ILE A 1 96 ? 3.611 -0.754 -11.049 1.00 84.38 96 ILE A O 1
ATOM 786 N N . THR A 1 97 ? 1.891 -1.307 -9.717 1.00 81.56 97 THR A N 1
ATOM 787 C CA . THR A 1 97 ? 1.439 -2.435 -10.542 1.00 81.56 97 THR A CA 1
ATOM 788 C C . THR A 1 97 ? 1.057 -1.973 -11.945 1.00 81.56 97 THR A C 1
ATOM 790 O O . THR A 1 97 ? 1.517 -2.562 -12.920 1.00 81.56 97 THR A O 1
ATOM 793 N N . LEU A 1 98 ? 0.272 -0.899 -12.060 1.00 83.12 98 LEU A N 1
ATOM 794 C CA . LEU A 1 98 ? -0.113 -0.324 -13.348 1.00 83.12 98 LEU A CA 1
ATOM 795 C C . LEU A 1 98 ? 1.125 0.063 -14.168 1.00 83.12 98 LEU A C 1
ATOM 797 O O . LEU A 1 98 ? 1.245 -0.338 -15.318 1.00 83.12 98 LEU A O 1
ATOM 801 N N . LEU A 1 99 ? 2.076 0.783 -13.571 1.00 82.06 99 LEU A N 1
ATOM 802 C CA . LEU A 1 99 ? 3.307 1.207 -14.239 1.00 82.06 99 LEU A CA 1
ATOM 803 C C . LEU A 1 99 ? 4.154 0.014 -14.695 1.00 82.06 99 LEU A C 1
ATOM 805 O O . LEU A 1 99 ? 4.737 0.055 -15.774 1.00 82.06 99 LEU A O 1
ATOM 809 N N . ILE A 1 100 ? 4.186 -1.073 -13.920 1.00 78.62 100 ILE A N 1
ATOM 810 C CA . ILE A 1 100 ? 4.899 -2.297 -14.304 1.00 78.62 100 ILE A CA 1
ATOM 811 C C . ILE A 1 100 ? 4.286 -2.950 -15.535 1.00 78.62 100 ILE A C 1
ATOM 813 O O . ILE A 1 100 ? 5.036 -3.347 -16.432 1.00 78.62 100 ILE A O 1
ATOM 817 N N . LEU A 1 101 ? 2.957 -3.051 -15.564 1.00 78.88 101 LEU A N 1
ATOM 818 C CA . LEU A 1 101 ? 2.212 -3.635 -16.676 1.00 78.88 101 LEU A CA 1
ATOM 819 C C . LEU A 1 101 ? 2.322 -2.775 -17.939 1.00 78.88 101 LEU A C 1
ATOM 821 O O . LEU A 1 101 ? 2.460 -3.315 -19.032 1.00 78.88 101 LEU A O 1
ATOM 825 N N . THR A 1 102 ? 2.302 -1.450 -17.790 1.00 78.94 102 THR A N 1
ATOM 826 C CA . THR A 1 102 ? 2.353 -0.513 -18.919 1.00 78.94 102 THR A CA 1
ATOM 827 C C . THR A 1 102 ? 3.767 -0.330 -19.475 1.00 78.94 102 THR A C 1
ATOM 829 O O . THR A 1 102 ? 3.929 -0.179 -20.683 1.00 78.94 102 THR A O 1
ATOM 832 N N . PHE A 1 103 ? 4.801 -0.368 -18.627 1.00 78.31 103 PHE A N 1
ATOM 833 C CA . PHE A 1 103 ? 6.187 -0.068 -19.018 1.00 78.31 103 PHE A CA 1
ATOM 834 C C . PHE A 1 103 ? 7.152 -1.238 -18.780 1.00 78.31 103 PHE A C 1
ATOM 836 O O . PHE A 1 103 ? 8.170 -1.028 -18.115 1.00 78.31 103 PHE A O 1
ATOM 843 N N . PRO A 1 104 ? 6.874 -2.462 -19.286 1.00 69.94 104 PRO A N 1
ATOM 844 C CA . PRO A 1 104 ? 7.564 -3.716 -18.934 1.00 69.94 104 PRO A CA 1
ATOM 845 C C . PRO A 1 104 ? 9.086 -3.683 -19.118 1.00 69.94 104 PRO A C 1
ATOM 847 O O . PRO A 1 104 ? 9.795 -4.443 -18.460 1.00 69.94 104 PRO A O 1
ATOM 850 N N . TYR A 1 105 ? 9.581 -2.795 -19.976 1.00 63.69 105 TYR A N 1
ATOM 851 C CA . TYR A 1 105 ? 10.959 -2.793 -20.439 1.00 63.69 105 TYR A CA 1
ATOM 852 C C . TYR A 1 105 ? 11.967 -2.135 -19.493 1.00 63.69 105 TYR A C 1
ATOM 854 O O . TYR A 1 105 ? 13.139 -2.275 -19.762 1.00 63.69 105 TYR A O 1
ATOM 862 N N . THR A 1 106 ? 11.579 -1.516 -18.367 1.00 66.44 106 THR A N 1
ATOM 863 C CA . THR A 1 106 ? 12.505 -0.768 -17.474 1.00 66.44 106 THR A CA 1
ATOM 864 C C . THR A 1 106 ? 13.396 -1.648 -16.562 1.00 66.44 106 THR A C 1
ATOM 866 O O . THR A 1 106 ? 13.630 -1.347 -15.385 1.00 66.44 106 THR A O 1
ATOM 869 N N . GLY A 1 107 ? 13.852 -2.783 -17.100 1.00 66.75 107 GLY A N 1
ATOM 870 C CA . GLY A 1 107 ? 14.234 -4.034 -16.439 1.00 66.75 107 GLY A CA 1
ATOM 871 C C . GLY A 1 107 ? 15.124 -3.908 -15.204 1.00 66.75 107 GLY A C 1
ATOM 872 O O . GLY A 1 107 ? 14.747 -4.380 -14.131 1.00 66.75 107 GLY A O 1
ATOM 873 N N . LEU A 1 108 ? 16.288 -3.266 -15.316 1.00 71.38 108 LEU A N 1
ATOM 874 C CA . LEU A 1 108 ? 17.242 -3.162 -14.198 1.00 71.38 108 LEU A CA 1
ATOM 875 C C . LEU A 1 108 ? 16.888 -2.040 -13.219 1.00 71.38 108 LEU A C 1
ATOM 877 O O . LEU A 1 108 ? 17.034 -2.208 -12.006 1.00 71.38 108 LEU A O 1
ATOM 881 N N . GLY A 1 109 ? 16.368 -0.919 -13.724 1.00 74.75 109 GLY A N 1
ATOM 882 C CA . GLY A 1 109 ? 15.949 0.201 -12.883 1.00 74.75 109 GLY A CA 1
ATOM 883 C C . GLY A 1 109 ? 14.884 -0.224 -11.870 1.00 74.75 109 GLY A C 1
ATOM 884 O O . GLY A 1 109 ? 14.921 0.175 -10.708 1.00 74.75 109 GLY A O 1
ATOM 885 N N . ARG A 1 110 ? 13.974 -1.118 -12.263 1.00 78.38 110 ARG A N 1
ATOM 886 C CA . ARG A 1 110 ? 12.910 -1.649 -11.395 1.00 78.38 110 ARG A CA 1
ATOM 887 C C . ARG A 1 110 ? 13.426 -2.258 -10.095 1.00 78.38 110 ARG A C 1
ATOM 889 O O . ARG A 1 110 ? 12.842 -2.008 -9.043 1.00 78.38 110 ARG A O 1
ATOM 896 N N . ILE A 1 111 ? 14.523 -3.009 -10.152 1.00 78.75 111 ILE A N 1
ATOM 897 C CA . ILE A 1 111 ? 15.072 -3.731 -8.995 1.00 78.75 111 ILE A CA 1
ATOM 898 C C . ILE A 1 111 ? 15.495 -2.755 -7.890 1.00 78.75 111 ILE A C 1
ATOM 900 O O . ILE A 1 111 ? 15.328 -3.049 -6.710 1.00 78.75 111 ILE A O 1
ATOM 904 N N . ILE A 1 112 ? 15.999 -1.579 -8.268 1.00 81.06 112 ILE A N 1
ATOM 905 C CA . ILE A 1 112 ? 16.488 -0.564 -7.330 1.00 81.06 112 ILE A CA 1
ATOM 906 C C . ILE A 1 112 ? 15.369 0.412 -6.951 1.00 81.06 112 ILE A C 1
ATOM 908 O O . ILE A 1 112 ? 15.136 0.669 -5.770 1.00 81.06 112 ILE A O 1
ATOM 912 N N . TYR A 1 113 ? 14.650 0.950 -7.936 1.00 84.81 113 TYR A N 1
ATOM 913 C CA . TYR A 1 113 ? 13.698 2.035 -7.705 1.00 84.81 113 TYR A CA 1
ATOM 914 C C . TYR A 1 113 ? 12.408 1.570 -7.028 1.00 84.81 113 TYR A C 1
ATOM 916 O O . TYR A 1 113 ? 11.860 2.307 -6.214 1.00 84.81 113 TYR A O 1
ATOM 924 N N . LEU A 1 114 ? 11.920 0.354 -7.292 1.00 83.25 114 LEU A N 1
ATOM 925 C CA . LEU A 1 114 ? 10.659 -0.106 -6.701 1.00 83.25 114 LEU A CA 1
ATOM 926 C C . LEU A 1 114 ? 10.743 -0.281 -5.174 1.00 83.25 114 LEU A C 1
ATOM 928 O O . LEU A 1 114 ? 9.865 0.249 -4.485 1.00 83.25 114 LEU A O 1
ATOM 932 N N . PRO A 1 115 ? 11.793 -0.913 -4.603 1.00 82.00 115 PRO A N 1
ATOM 933 C CA . PRO A 1 115 ? 12.003 -0.906 -3.156 1.00 82.00 115 PRO A CA 1
ATOM 934 C C . PRO A 1 115 ? 12.115 0.504 -2.567 1.00 82.00 115 PRO A C 1
ATOM 936 O O . PRO A 1 115 ? 11.556 0.763 -1.503 1.00 82.00 115 PRO A O 1
ATOM 939 N N . ILE A 1 116 ? 12.790 1.430 -3.261 1.00 86.31 116 ILE A N 1
ATOM 940 C CA . ILE A 1 116 ? 12.949 2.822 -2.811 1.00 86.31 116 ILE A CA 1
ATOM 941 C C . ILE A 1 116 ? 11.598 3.543 -2.769 1.00 86.31 116 ILE A C 1
ATOM 943 O O . ILE A 1 116 ? 11.274 4.173 -1.763 1.00 86.31 116 ILE A O 1
ATOM 947 N N . ILE A 1 117 ? 10.786 3.422 -3.823 1.00 89.06 117 ILE A N 1
ATOM 948 C CA . ILE A 1 117 ? 9.439 4.005 -3.882 1.00 89.06 117 ILE A CA 1
ATOM 949 C C . ILE A 1 117 ? 8.585 3.458 -2.741 1.00 89.06 117 ILE A C 1
ATOM 951 O O . ILE A 1 117 ? 7.946 4.224 -2.016 1.00 89.06 117 ILE A O 1
ATOM 955 N N . TYR A 1 118 ? 8.594 2.135 -2.556 1.00 85.94 118 TYR A N 1
ATOM 956 C CA . TYR A 1 118 ? 7.836 1.492 -1.491 1.00 85.94 118 TYR A CA 1
ATOM 957 C C . TYR A 1 118 ? 8.281 1.986 -0.108 1.00 85.94 118 TYR A C 1
ATOM 959 O O . TYR A 1 118 ? 7.440 2.326 0.727 1.00 85.94 118 TYR A O 1
ATOM 967 N N . PHE A 1 119 ? 9.591 2.092 0.125 1.00 87.81 119 PHE A N 1
ATOM 968 C CA . PHE A 1 119 ? 10.157 2.606 1.370 1.00 87.81 119 PHE A CA 1
ATOM 969 C C . PHE A 1 119 ? 9.750 4.061 1.633 1.00 87.81 119 PHE A C 1
ATOM 971 O O . PHE A 1 119 ? 9.242 4.367 2.712 1.00 87.81 119 PHE A O 1
ATOM 978 N N . LEU A 1 120 ? 9.901 4.952 0.650 1.00 92.00 120 LEU A N 1
ATOM 979 C CA . LEU A 1 120 ? 9.549 6.368 0.790 1.00 92.00 120 LEU A CA 1
ATOM 980 C C . LEU A 1 120 ? 8.054 6.564 1.063 1.00 92.00 120 LEU A C 1
ATOM 982 O O . LEU A 1 120 ? 7.692 7.291 1.990 1.00 92.00 120 LEU A O 1
ATOM 986 N N . ASN A 1 121 ? 7.181 5.872 0.325 1.00 92.38 121 ASN A N 1
ATOM 987 C CA . ASN A 1 121 ? 5.740 5.933 0.574 1.00 92.38 121 ASN A CA 1
ATOM 988 C C . ASN A 1 121 ? 5.384 5.381 1.959 1.00 92.38 121 ASN A C 1
ATOM 990 O O . ASN A 1 121 ? 4.584 5.991 2.669 1.00 92.38 121 ASN A O 1
ATOM 994 N N . SER A 1 122 ? 6.040 4.300 2.393 1.00 89.12 122 SER A N 1
ATOM 995 C CA . SER A 1 122 ? 5.861 3.749 3.741 1.00 89.12 122 SER A CA 1
ATOM 996 C C . SER A 1 122 ? 6.234 4.768 4.822 1.00 89.12 122 SER A C 1
ATOM 998 O O . SER A 1 122 ? 5.466 4.979 5.761 1.00 89.12 122 SER A O 1
ATOM 1000 N N . VAL A 1 123 ? 7.378 5.448 4.678 1.00 92.75 123 VAL A N 1
ATOM 1001 C CA . VAL A 1 123 ? 7.836 6.492 5.612 1.00 92.75 123 VAL A CA 1
ATOM 1002 C C . VAL A 1 123 ? 6.841 7.650 5.674 1.00 92.75 123 VAL A C 1
ATOM 1004 O O . VAL A 1 123 ? 6.469 8.080 6.767 1.00 92.75 123 VAL A O 1
ATOM 1007 N N . ILE A 1 124 ? 6.355 8.125 4.527 1.00 92.69 124 ILE A N 1
ATOM 1008 C CA . ILE A 1 124 ? 5.386 9.227 4.450 1.00 92.69 124 ILE A CA 1
ATOM 1009 C C . ILE A 1 124 ? 4.063 8.851 5.124 1.00 92.69 124 ILE A C 1
ATOM 1011 O O . ILE A 1 124 ? 3.533 9.626 5.925 1.00 92.69 124 ILE A O 1
ATOM 1015 N N . VAL A 1 125 ? 3.547 7.648 4.859 1.00 91.12 125 VAL A N 1
ATOM 1016 C CA . VAL A 1 125 ? 2.321 7.149 5.495 1.00 91.12 125 VAL A CA 1
ATOM 1017 C C . VAL A 1 125 ? 2.508 7.020 7.009 1.00 91.12 125 VAL A C 1
ATOM 1019 O O . VAL A 1 125 ? 1.640 7.448 7.770 1.00 91.12 125 VAL A O 1
ATOM 1022 N N . LEU A 1 126 ? 3.637 6.477 7.475 1.00 90.62 126 LEU A N 1
ATOM 1023 C CA . LEU A 1 126 ? 3.920 6.343 8.907 1.00 90.62 126 LEU A CA 1
ATOM 1024 C C . LEU A 1 126 ? 4.038 7.703 9.604 1.00 90.62 126 LEU A C 1
ATOM 1026 O O . LEU A 1 126 ? 3.444 7.888 10.669 1.00 90.62 126 LEU A O 1
ATOM 1030 N N . LEU A 1 127 ? 4.736 8.667 8.997 1.00 90.38 127 LEU A N 1
ATOM 1031 C CA . LEU A 1 127 ? 4.829 10.039 9.504 1.00 90.38 127 LEU A CA 1
ATOM 1032 C C . LEU A 1 127 ? 3.449 10.692 9.595 1.00 90.38 127 LEU A C 1
ATOM 1034 O O . LEU A 1 127 ? 3.114 11.291 10.619 1.00 90.38 127 LEU A O 1
ATOM 1038 N N . TYR A 1 128 ? 2.617 10.525 8.567 1.00 87.81 128 TYR A N 1
ATOM 1039 C CA . TYR A 1 128 ? 1.243 11.012 8.586 1.00 87.81 128 TYR A CA 1
ATOM 1040 C C . TYR A 1 128 ? 0.439 10.395 9.741 1.00 87.81 128 TYR A C 1
ATOM 1042 O O . TYR A 1 128 ? -0.185 11.116 10.524 1.00 87.81 128 TYR A O 1
ATOM 1050 N N . LEU A 1 129 ? 0.483 9.070 9.895 1.00 86.06 129 LEU A N 1
ATOM 1051 C CA . LEU A 1 129 ? -0.232 8.381 10.969 1.00 86.06 129 LEU A CA 1
ATOM 1052 C C . LEU A 1 129 ? 0.262 8.793 12.355 1.00 86.06 129 LEU A C 1
ATOM 1054 O O . LEU A 1 129 ? -0.542 8.844 13.285 1.00 86.06 129 LEU A O 1
ATOM 1058 N N . PHE A 1 130 ? 1.551 9.103 12.504 1.00 87.06 130 PHE A N 1
ATOM 1059 C CA . PHE A 1 130 ? 2.124 9.595 13.752 1.00 87.06 130 PHE A CA 1
ATOM 1060 C C . PHE A 1 130 ? 1.640 11.014 14.083 1.00 87.06 130 PHE A C 1
ATOM 1062 O O . PHE A 1 130 ? 1.137 11.250 15.183 1.00 87.06 13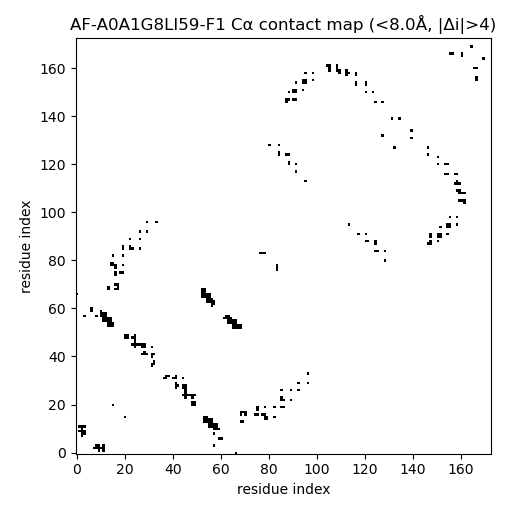0 PHE A O 1
ATOM 1069 N N . LEU A 1 131 ? 1.719 11.940 13.122 1.00 85.19 131 LEU A N 1
ATOM 1070 C CA . LEU A 1 131 ? 1.396 13.357 13.319 1.00 85.19 131 LEU A CA 1
ATOM 1071 C C . LEU A 1 131 ? -0.113 13.629 13.428 1.00 85.19 131 LEU A C 1
ATOM 1073 O O . LEU A 1 131 ? -0.542 14.473 14.213 1.00 85.19 131 LEU A O 1
ATOM 1077 N N . PHE A 1 132 ? -0.941 12.911 12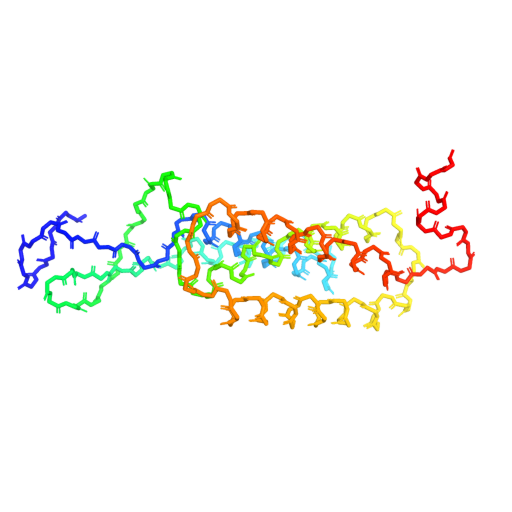.665 1.00 80.75 132 PHE A N 1
ATOM 1078 C CA . PHE A 1 132 ? -2.371 13.218 12.516 1.00 80.75 132 PHE A CA 1
ATOM 1079 C C . PHE A 1 132 ? -3.298 12.228 13.237 1.00 80.75 132 PHE A C 1
ATOM 1081 O O . PHE A 1 132 ? -4.521 12.313 13.099 1.00 80.75 132 PHE A O 1
ATOM 1088 N N . ARG A 1 133 ? -2.746 11.343 14.083 1.00 72.12 133 ARG A N 1
ATOM 1089 C CA . ARG A 1 133 ? -3.475 10.272 14.793 1.00 72.12 133 ARG A CA 1
ATOM 1090 C C . ARG A 1 133 ? -4.730 10.725 15.546 1.00 72.12 133 ARG A C 1
ATOM 1092 O O . ARG A 1 133 ? -5.679 9.958 15.663 1.00 72.12 133 ARG A O 1
ATOM 1099 N N . LYS A 1 134 ? -4.712 11.935 16.116 1.00 69.62 134 LYS A N 1
ATOM 1100 C CA . LYS A 1 134 ? -5.765 12.450 17.014 1.00 69.62 134 LYS A CA 1
ATOM 1101 C C . LYS A 1 134 ? -6.689 13.491 16.372 1.00 69.62 134 LYS A C 1
ATOM 1103 O O . LYS A 1 134 ? -7.584 13.989 17.048 1.00 69.62 134 LYS A O 1
ATOM 1108 N N . ARG A 1 135 ? -6.478 13.861 15.104 1.00 70.06 135 ARG A N 1
ATOM 1109 C CA . ARG A 1 135 ? -7.301 14.885 14.442 1.00 70.06 135 ARG A CA 1
ATOM 1110 C C . ARG A 1 135 ? -8.574 14.256 13.877 1.00 70.06 135 ARG A C 1
ATOM 1112 O O . ARG A 1 135 ? -8.502 13.291 13.129 1.00 70.06 135 ARG A O 1
ATOM 1119 N N . ASN A 1 136 ? -9.732 14.829 14.189 1.00 64.88 136 ASN A N 1
ATOM 1120 C CA . ASN A 1 136 ? -11.028 14.433 13.630 1.00 64.88 136 ASN A CA 1
ATOM 1121 C C . ASN A 1 136 ? -11.652 15.627 12.888 1.00 64.88 136 ASN A C 1
ATOM 1123 O O . ASN A 1 136 ? -11.351 16.773 13.213 1.00 64.88 136 ASN A O 1
ATOM 1127 N N . GLY A 1 137 ? -12.507 15.360 11.895 1.00 72.25 137 GLY A N 1
ATOM 1128 C CA . GLY A 1 137 ? -13.224 16.385 11.120 1.00 72.25 137 GLY A CA 1
ATOM 1129 C C . GLY A 1 137 ? -12.832 16.456 9.638 1.00 72.25 137 GLY A C 1
ATOM 1130 O O . GLY A 1 137 ? -11.951 15.727 9.178 1.00 72.25 137 GLY A O 1
ATOM 1131 N N . ALA A 1 138 ? -13.493 17.350 8.893 1.00 69.50 138 ALA A N 1
ATOM 1132 C CA . ALA A 1 138 ? -13.352 17.489 7.438 1.00 69.50 138 ALA A CA 1
ATOM 1133 C C . ALA A 1 138 ? -11.910 17.787 6.993 1.00 69.50 138 ALA A C 1
ATOM 1135 O O . ALA A 1 138 ? -11.435 17.209 6.019 1.00 69.50 138 ALA A O 1
ATOM 1136 N N . LEU A 1 139 ? -11.169 18.598 7.759 1.00 74.62 139 LEU A N 1
ATOM 1137 C CA . LEU A 1 139 ? -9.747 18.856 7.504 1.00 74.62 139 LEU A CA 1
ATOM 1138 C C . LEU A 1 139 ? -8.907 17.575 7.528 1.00 74.62 139 LEU A C 1
ATOM 1140 O O . LEU A 1 139 ? -7.987 17.437 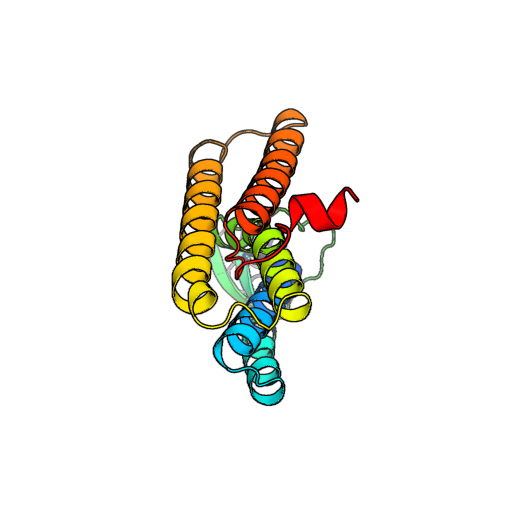6.729 1.00 74.62 139 LEU A O 1
ATOM 1144 N N . ASN A 1 140 ? -9.225 16.608 8.396 1.00 78.19 140 ASN A N 1
ATOM 1145 C CA . ASN A 1 140 ? -8.491 15.345 8.401 1.00 78.19 140 ASN A CA 1
ATOM 1146 C C . ASN A 1 140 ? -8.793 14.512 7.150 1.00 78.19 140 ASN A C 1
ATOM 1148 O O . ASN A 1 140 ? -7.899 13.850 6.637 1.00 78.19 140 ASN A O 1
ATOM 1152 N N . LEU A 1 141 ? -10.025 14.563 6.633 1.00 77.25 141 LEU A N 1
ATOM 1153 C CA . LEU A 1 141 ? -10.377 13.890 5.383 1.00 77.25 141 LEU A CA 1
ATOM 1154 C C . LEU A 1 141 ? -9.584 14.474 4.209 1.00 77.25 141 LEU A C 1
ATOM 1156 O O . LEU A 1 141 ? -8.980 13.707 3.466 1.00 77.25 141 LEU A O 1
ATOM 1160 N N . PHE A 1 142 ? -9.500 15.804 4.098 1.00 81.62 142 PHE A N 1
ATOM 1161 C CA . PHE A 1 142 ? -8.668 16.455 3.080 1.00 81.62 142 PHE A CA 1
ATOM 1162 C C . PHE A 1 142 ? -7.207 16.014 3.165 1.00 81.62 142 PHE A C 1
ATOM 1164 O O . PHE A 1 142 ? -6.639 15.606 2.160 1.00 81.62 142 PHE A O 1
ATOM 1171 N N . ILE A 1 143 ? -6.614 16.008 4.362 1.00 82.69 143 ILE A N 1
ATOM 1172 C CA . ILE A 1 143 ? -5.210 15.605 4.526 1.00 82.69 143 ILE A CA 1
ATOM 1173 C C . ILE A 1 143 ? -5.013 14.123 4.162 1.00 82.69 143 ILE A C 1
ATOM 1175 O O . ILE A 1 143 ? -4.016 13.785 3.529 1.00 82.69 143 ILE A O 1
ATOM 1179 N N . ARG A 1 144 ? -5.966 13.237 4.497 1.00 81.25 144 ARG A N 1
ATOM 1180 C CA . ARG A 1 144 ? -5.930 11.824 4.068 1.00 81.25 144 ARG A CA 1
ATOM 1181 C C . ARG A 1 144 ? -5.959 11.692 2.554 1.00 81.25 144 ARG A C 1
ATOM 1183 O O . ARG A 1 144 ? -5.188 10.915 2.011 1.00 81.25 144 ARG A O 1
ATOM 1190 N N . VAL A 1 145 ? -6.828 12.436 1.876 1.00 83.88 145 VAL A N 1
ATOM 1191 C CA . VAL A 1 145 ? -6.909 12.412 0.409 1.00 83.88 145 VAL A CA 1
ATOM 1192 C C . VAL A 1 145 ? -5.614 12.944 -0.204 1.00 83.88 145 VAL A C 1
ATOM 1194 O O . VAL A 1 145 ? -5.048 12.291 -1.079 1.00 83.88 145 VAL A O 1
ATOM 1197 N N . SER A 1 146 ? -5.084 14.060 0.306 1.00 86.88 146 SER A N 1
ATOM 1198 C CA . SER A 1 146 ? -3.799 14.609 -0.136 1.00 86.88 146 SER A CA 1
ATOM 1199 C C . SER A 1 146 ? -2.649 13.620 0.051 1.00 86.88 146 SER A C 1
ATOM 1201 O O . SER A 1 146 ? -1.804 13.513 -0.830 1.00 86.88 146 SER A O 1
ATOM 1203 N N . LEU A 1 147 ? -2.630 12.856 1.149 1.00 88.56 147 LEU A N 1
ATOM 1204 C CA . LEU A 1 147 ? -1.641 11.797 1.365 1.00 88.56 147 LEU A CA 1
ATOM 1205 C C . LEU A 1 147 ? -1.676 10.760 0.237 1.00 88.56 147 LEU A C 1
ATOM 1207 O O . LEU A 1 147 ? -0.630 10.439 -0.322 1.00 88.56 147 LEU A O 1
ATOM 1211 N N . LEU A 1 148 ? -2.865 10.263 -0.121 1.00 87.19 148 LEU A N 1
ATOM 1212 C CA . LEU A 1 148 ? -3.006 9.272 -1.192 1.00 87.19 148 LEU A CA 1
ATOM 1213 C C . LEU A 1 148 ? -2.495 9.840 -2.522 1.00 87.19 148 LEU A C 1
ATOM 1215 O O . LEU A 1 148 ? -1.718 9.180 -3.209 1.00 87.19 148 LEU A O 1
ATOM 1219 N N . ILE A 1 149 ? -2.848 11.088 -2.839 1.00 88.94 149 ILE A N 1
ATOM 1220 C CA . ILE A 1 149 ? -2.373 11.776 -4.047 1.00 88.94 149 ILE A CA 1
ATOM 1221 C C . ILE A 1 149 ? -0.843 11.888 -4.050 1.00 88.94 149 ILE A C 1
ATOM 1223 O O . ILE A 1 149 ? -0.210 11.542 -5.043 1.00 88.94 149 ILE A O 1
ATOM 1227 N N . VAL A 1 150 ? -0.231 12.302 -2.937 1.00 91.06 150 VAL A N 1
ATOM 1228 C CA . VAL A 1 150 ? 1.233 12.414 -2.817 1.00 91.06 150 VAL A CA 1
ATOM 1229 C C . VAL A 1 150 ? 1.914 11.064 -3.034 1.00 91.06 150 VAL A C 1
ATOM 1231 O O . VAL A 1 150 ? 2.881 10.994 -3.790 1.00 91.06 150 VAL A O 1
ATOM 1234 N N . THR A 1 151 ? 1.400 9.981 -2.440 1.00 91.38 151 THR A N 1
ATOM 1235 C CA . THR A 1 151 ? 1.989 8.641 -2.634 1.00 91.38 151 THR A CA 1
ATOM 1236 C C . THR A 1 151 ? 1.908 8.169 -4.087 1.00 91.38 151 THR A C 1
ATOM 1238 O O . THR A 1 151 ? 2.836 7.531 -4.589 1.00 91.38 151 THR A O 1
ATOM 1241 N N . VAL A 1 152 ? 0.832 8.521 -4.798 1.00 90.25 152 VAL A N 1
ATOM 1242 C CA . VAL A 1 152 ? 0.683 8.247 -6.232 1.00 90.25 152 VAL A CA 1
ATOM 1243 C C . VAL A 1 152 ? 1.682 9.066 -7.046 1.00 90.25 152 VAL A C 1
ATOM 1245 O O . VAL A 1 152 ? 2.416 8.489 -7.845 1.00 90.25 152 VAL A O 1
ATOM 1248 N N . ILE A 1 153 ? 1.766 10.379 -6.809 1.00 90.56 153 ILE A N 1
ATOM 1249 C CA . ILE A 1 153 ? 2.695 11.275 -7.514 1.00 90.56 153 ILE A CA 1
ATOM 1250 C C . ILE A 1 153 ? 4.136 10.793 -7.350 1.00 90.56 153 ILE A C 1
ATOM 1252 O O . ILE A 1 153 ? 4.852 10.671 -8.339 1.00 90.56 153 ILE A O 1
ATOM 1256 N N . LEU A 1 154 ? 4.550 10.465 -6.124 1.00 90.50 154 LEU A N 1
ATOM 1257 C CA . LEU A 1 154 ? 5.892 9.950 -5.859 1.00 90.50 154 LEU A CA 1
ATOM 1258 C C . LEU A 1 154 ? 6.155 8.633 -6.581 1.00 90.50 154 LEU A C 1
ATOM 1260 O O . LEU A 1 154 ? 7.233 8.458 -7.143 1.00 90.50 154 LEU A O 1
ATOM 1264 N N . SER A 1 155 ? 5.168 7.735 -6.605 1.00 89.75 155 SER A N 1
ATOM 1265 C CA . SER A 1 155 ? 5.294 6.456 -7.307 1.00 89.75 155 SER A CA 1
ATOM 1266 C C . SER A 1 155 ? 5.490 6.646 -8.810 1.00 89.75 155 SER A C 1
ATOM 1268 O O . SER A 1 155 ? 6.307 5.948 -9.394 1.00 89.75 155 SER A O 1
ATOM 1270 N N . VAL A 1 156 ? 4.783 7.598 -9.428 1.00 87.25 156 VAL A N 1
ATOM 1271 C CA . VAL A 1 156 ? 4.924 7.917 -10.859 1.00 87.25 156 VAL A CA 1
ATOM 1272 C C . VAL A 1 156 ? 6.247 8.624 -11.146 1.00 87.25 156 VAL A C 1
ATOM 1274 O O . VAL A 1 156 ? 6.920 8.298 -12.120 1.00 87.25 156 VAL A O 1
ATOM 1277 N N . TRP A 1 157 ? 6.627 9.591 -10.311 1.00 86.19 157 TRP A N 1
ATOM 1278 C CA . TRP A 1 157 ? 7.785 10.447 -10.561 1.00 86.19 157 TRP A CA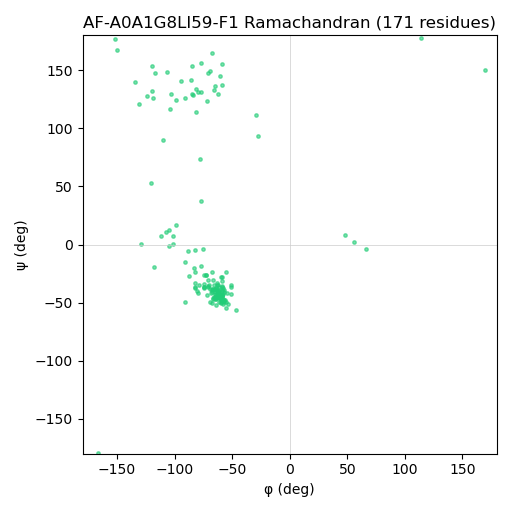 1
ATOM 1279 C C . TRP A 1 157 ? 9.118 9.715 -10.401 1.00 86.19 157 TRP A C 1
ATOM 1281 O O . TRP A 1 157 ? 10.047 9.955 -11.164 1.00 86.19 157 TRP A O 1
ATOM 1291 N N . LEU A 1 158 ? 9.197 8.804 -9.431 1.00 86.75 158 LEU A N 1
ATOM 1292 C CA . LEU A 1 158 ? 10.392 8.008 -9.159 1.00 86.75 158 LEU A CA 1
ATOM 1293 C C . LEU A 1 158 ? 10.446 6.708 -9.965 1.00 86.75 158 LEU A C 1
ATOM 1295 O O . LEU A 1 158 ? 11.432 5.979 -9.858 1.00 86.75 158 LEU A O 1
ATOM 1299 N N . TYR A 1 159 ? 9.396 6.372 -10.721 1.00 85.38 159 TYR A N 1
ATOM 1300 C CA . TYR A 1 159 ? 9.393 5.144 -11.506 1.00 85.38 159 TYR A CA 1
ATOM 1301 C C . TYR A 1 159 ? 10.518 5.192 -12.550 1.00 85.38 159 TYR A C 1
ATOM 1303 O O . TYR A 1 159 ? 10.617 6.183 -13.280 1.00 85.38 159 TYR A O 1
ATOM 1311 N N . PRO A 1 160 ? 11.361 4.148 -12.638 1.00 80.94 160 PRO A N 1
ATOM 1312 C CA . PRO A 1 160 ? 12.506 4.151 -13.535 1.00 80.94 160 PRO A CA 1
ATOM 1313 C C . PRO A 1 160 ? 12.024 4.205 -14.983 1.00 80.94 160 PRO A C 1
ATOM 1315 O O . PRO A 1 160 ? 11.095 3.490 -15.354 1.00 80.94 160 PRO A O 1
ATOM 1318 N N . GLN A 1 161 ? 12.667 5.040 -15.790 1.00 74.25 161 GLN A N 1
ATOM 1319 C CA . GLN A 1 161 ? 12.403 5.201 -17.218 1.00 74.25 161 GLN A CA 1
ATOM 1320 C C . GLN A 1 161 ? 13.687 4.817 -17.958 1.00 74.25 161 GLN A C 1
ATOM 1322 O O . GLN A 1 161 ? 14.753 5.323 -17.615 1.00 74.25 161 GLN A O 1
ATOM 1327 N N . GLU A 1 162 ? 13.602 3.898 -18.917 1.00 64.56 162 GLU A N 1
ATOM 1328 C CA . GLU A 1 162 ? 14.706 3.636 -19.849 1.00 64.56 162 GLU A CA 1
ATOM 1329 C C . GLU A 1 162 ? 14.609 4.625 -21.011 1.00 64.56 162 GLU A C 1
ATOM 1331 O O . GLU A 1 162 ? 13.498 4.969 -21.413 1.00 64.56 162 GLU A O 1
ATOM 1336 N N . ASP A 1 163 ? 15.763 5.109 -21.481 1.00 57.97 163 ASP A N 1
ATOM 1337 C CA . ASP A 1 163 ? 15.960 6.197 -22.449 1.00 57.97 163 ASP A CA 1
ATOM 1338 C C . ASP A 1 163 ? 14.796 6.389 -23.443 1.00 57.97 163 ASP A C 1
ATOM 1340 O O . ASP A 1 163 ? 14.707 5.753 -24.492 1.00 57.97 163 ASP A O 1
ATOM 1344 N N . GLY A 1 164 ? 13.871 7.288 -23.097 1.00 56.12 164 GLY A N 1
ATOM 1345 C CA . GLY A 1 164 ? 12.622 7.489 -23.823 1.00 56.12 164 GLY A CA 1
ATOM 1346 C C . GLY A 1 164 ? 11.667 8.400 -23.056 1.00 56.12 164 GLY A C 1
ATOM 1347 O O . GLY A 1 164 ? 11.718 8.478 -21.833 1.00 56.12 164 GLY A O 1
ATOM 1348 N N . VAL A 1 165 ? 10.839 9.141 -23.804 1.00 57.16 165 VAL A N 1
ATOM 1349 C CA . VAL A 1 165 ? 9.832 10.122 -23.347 1.00 57.16 165 VAL A CA 1
ATOM 1350 C C . VAL A 1 165 ? 9.269 9.771 -21.965 1.00 57.16 165 VAL A C 1
ATOM 1352 O O . VAL A 1 165 ? 8.559 8.781 -21.81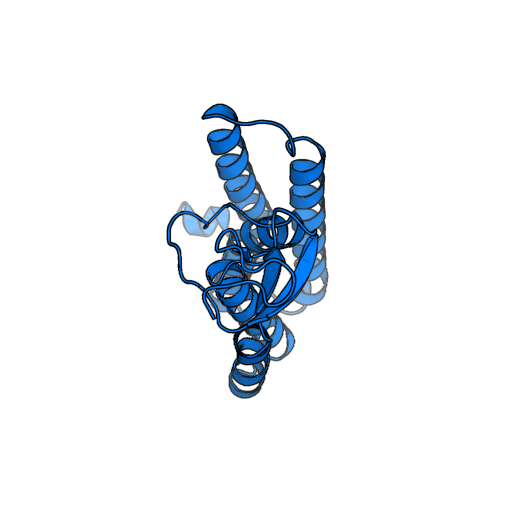7 1.00 57.16 165 VAL A O 1
ATOM 1355 N N . GLY A 1 166 ? 9.587 10.586 -20.952 1.00 62.88 166 GLY A N 1
ATOM 1356 C CA . GLY A 1 166 ? 9.200 10.270 -19.580 1.00 62.88 166 GLY A CA 1
ATOM 1357 C C . GLY A 1 166 ? 7.690 10.127 -19.392 1.00 62.88 166 GLY A C 1
ATOM 1358 O O . GLY A 1 166 ? 6.916 10.724 -20.137 1.00 62.88 166 GLY A O 1
ATOM 1359 N N . ILE A 1 167 ? 7.259 9.376 -18.372 1.00 66.44 167 ILE A N 1
ATOM 1360 C CA . ILE A 1 167 ? 5.844 9.002 -18.151 1.00 66.44 167 ILE A CA 1
ATOM 1361 C C . ILE A 1 167 ? 4.920 10.226 -18.188 1.00 66.44 167 ILE A C 1
ATOM 1363 O O . ILE A 1 167 ? 3.872 10.198 -18.824 1.00 66.44 167 ILE A O 1
ATOM 1367 N N . LEU A 1 168 ? 5.335 11.332 -17.561 1.00 66.25 168 LEU A N 1
ATOM 1368 C CA . LEU A 1 168 ? 4.580 12.587 -17.592 1.00 66.25 168 LEU A CA 1
ATOM 1369 C C . LEU A 1 168 ? 4.452 13.137 -19.015 1.00 66.25 168 LEU A C 1
ATOM 1371 O O . LEU A 1 168 ? 3.378 13.559 -19.422 1.00 66.25 168 LEU A O 1
ATOM 1375 N N . LYS A 1 169 ? 5.532 13.090 -19.793 1.00 64.50 169 LYS A N 1
ATOM 1376 C CA . LYS A 1 169 ? 5.526 13.553 -21.176 1.00 64.50 169 LYS A CA 1
ATOM 1377 C C . LYS A 1 169 ? 4.616 12.677 -22.043 1.00 64.50 169 LYS A C 1
ATOM 1379 O O . LYS A 1 169 ? 3.928 13.236 -22.869 1.00 64.50 169 LYS A O 1
ATOM 1384 N N . MET A 1 170 ? 4.533 11.369 -21.790 1.00 64.12 170 MET A N 1
ATOM 1385 C CA . MET A 1 170 ? 3.647 10.434 -22.504 1.00 64.12 170 MET A CA 1
ATOM 1386 C C . MET A 1 170 ? 2.156 10.574 -22.143 1.00 64.12 170 MET A C 1
ATOM 1388 O O . MET A 1 170 ? 1.302 10.214 -22.939 1.00 64.12 170 MET A O 1
ATOM 1392 N N . ILE A 1 171 ? 1.835 11.059 -20.938 1.00 66.12 171 ILE A N 1
ATOM 1393 C CA . ILE A 1 171 ? 0.448 11.283 -20.489 1.00 66.12 171 ILE A CA 1
ATOM 1394 C C . ILE A 1 171 ? -0.104 12.623 -21.004 1.00 66.12 171 ILE A C 1
ATOM 1396 O O . ILE A 1 171 ? -1.305 12.745 -21.231 1.00 66.12 171 ILE A O 1
ATOM 1400 N N . PHE A 1 172 ? 0.756 13.636 -21.143 1.00 66.19 172 PHE A N 1
ATOM 1401 C CA . PHE A 1 172 ? 0.363 15.009 -21.488 1.00 66.19 172 PHE A CA 1
ATOM 1402 C C . PHE A 1 172 ? 0.596 15.392 -22.964 1.00 66.19 172 PHE A C 1
ATOM 1404 O O . PHE A 1 172 ? 0.422 16.561 -23.311 1.00 66.19 172 PHE A O 1
ATOM 1411 N N . THR A 1 173 ? 0.970 14.438 -23.821 1.00 53.06 173 THR A N 1
ATOM 1412 C CA . THR A 1 173 ? 1.018 14.573 -25.292 1.00 53.06 173 THR A CA 1
ATOM 1413 C C . THR A 1 173 ? 0.120 13.542 -25.939 1.00 53.06 173 THR A C 1
ATOM 1415 O O . THR A 1 173 ? -0.619 13.921 -26.869 1.00 53.06 173 THR A O 1
#

pLDDT: mean 77.18, std 9.42, range [53.06, 92.75]

Nearest PDB structures (foldseek):
  9ayf-assembly1_R  TM=4.009E-01  e=3.375E+00  Homo sapiens
  9c1p-assembly1_A  TM=3.872E-01  e=5.128E+00  Homo sapiens
  9avg-assembly1_Q  TM=4.131E-01  e=5.693E+00  Homo sapiens

Organism: NCBI:txid1174501

Foldseek 3Di:
DQADPVPRDRQKDWAAALLLLLLVLVVQLLVVCVVPVDNPVSNVSSCVSVPPFTWMAHPPPRDIDTHDHDHDPVCCCPHPLVSNLSVLCRLLSVLLSVCCVVPVPLPPLCVPQVVVLSVVLSVLSVVCCVPCVPDDDPVNVVVSVVSSVVSNVSSQVSRGDDPDQGPVSVVVD

Secondary structure (DSSP, 8-state):
--S-TTT--S-EEESS-HHHHHHHHHHHHHHHHHHH--HHHHHHHHHHHHHSPEEEEETTT--EEEEPPP--GGGTT-S-HHHHHHHHHHHHHHHHHHHHHH-TT-HHHHHHHHHHHHHHHHHHHHHHHHHHTT--SHHHHHHHHHHHHHHHHHHHHTS---SSS-HHHHH--

Mean predicted aligned error: 10.62 Å